Protein AF-A0A9D0TJ23-F1 (afdb_monomer_lite)

Radius of gyration: 11.6 Å; chains: 1; bounding box: 32×18×21 Å

pLDDT: mean 87.3, std 6.9, range [64.69, 94.12]

Sequence (53 aa):
MRCYVYRSPRKKETYLFLSRRDDFSDLPAALLEVFGEPQFSFAFDLSSERSLV

Se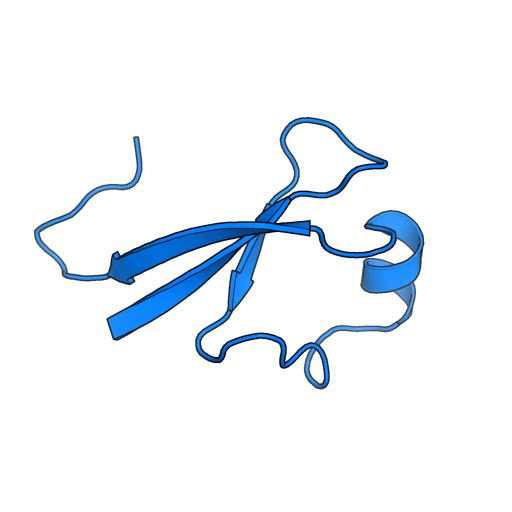condary structure (DSSP, 8-state):
-EEEEEE-SSSTT-EEEESSTT--TTS-HHHHHHH-SPEEEEEEE--TT----

Foldseek 3Di:
DKWWWWQAPQDPPDIDIDPDPPDCVPPDPVVCVNRPDTHTDDMDDDDPVDDDD

Structure (mmCIF, N/CA/C/O backbone):
data_AF-A0A9D0TJ23-F1
#
_entry.id   AF-A0A9D0TJ23-F1
#
loop_
_atom_site.group_PDB
_atom_site.id
_atom_site.type_symbol
_atom_site.label_atom_id
_atom_site.label_alt_id
_atom_site.label_comp_id
_atom_site.label_asym_id
_atom_site.label_entity_id
_atom_site.label_seq_id
_atom_site.pdbx_PDB_ins_code
_atom_site.Cartn_x
_atom_site.Cartn_y
_atom_site.Cartn_z
_atom_site.occupancy
_atom_site.B_iso_or_equiv
_atom_site.auth_seq_id
_atom_site.auth_comp_id
_atom_site.auth_asym_id
_atom_site.auth_atom_id
_atom_site.pdbx_PDB_model_num
ATOM 1 N N . MET A 1 1 ? 9.871 -3.356 -11.825 1.00 83.25 1 MET A N 1
ATOM 2 C CA . MET A 1 1 ? 8.455 -3.809 -11.773 1.00 83.25 1 MET A CA 1
ATOM 3 C C . MET A 1 1 ? 7.596 -2.629 -11.368 1.00 83.25 1 MET A C 1
ATOM 5 O O . MET A 1 1 ? 7.882 -2.010 -10.352 1.00 83.25 1 MET A O 1
ATOM 9 N N . ARG A 1 2 ? 6.551 -2.296 -12.132 1.00 86.62 2 ARG A N 1
ATOM 10 C CA . ARG A 1 2 ? 5.727 -1.116 -11.841 1.00 86.62 2 ARG A CA 1
ATOM 11 C C . ARG A 1 2 ? 4.879 -1.342 -10.585 1.00 86.62 2 ARG A C 1
ATOM 13 O O . ARG A 1 2 ? 4.095 -2.283 -10.537 1.00 86.62 2 ARG A O 1
ATOM 20 N N . CYS A 1 3 ? 5.044 -0.476 -9.593 1.00 91.31 3 CYS A N 1
ATOM 21 C CA . CYS A 1 3 ? 4.327 -0.505 -8.324 1.00 91.31 3 CYS A CA 1
ATOM 22 C C . CYS A 1 3 ? 3.509 0.775 -8.149 1.00 91.31 3 CYS A C 1
ATOM 24 O O . CYS A 1 3 ? 3.9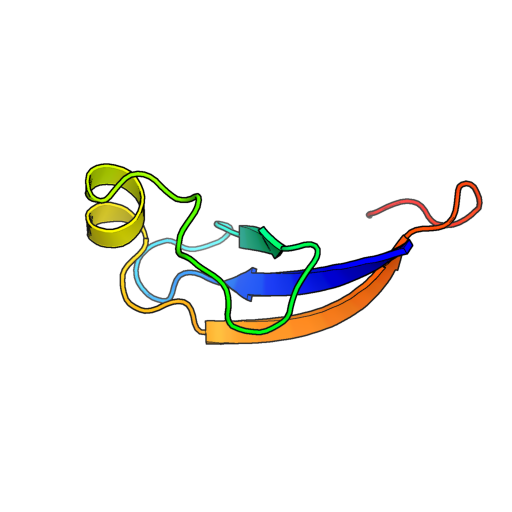85 1.877 -8.425 1.00 91.31 3 CYS A O 1
ATOM 26 N N . TYR A 1 4 ? 2.285 0.621 -7.660 1.00 93.31 4 TYR A N 1
ATOM 27 C CA . TYR A 1 4 ? 1.339 1.693 -7.380 1.00 93.31 4 TYR A CA 1
ATOM 28 C C . TYR A 1 4 ? 1.086 1.738 -5.878 1.00 93.31 4 TYR A C 1
ATOM 30 O O . TYR A 1 4 ? 0.710 0.730 -5.283 1.00 93.31 4 TYR A O 1
ATOM 38 N N . VAL A 1 5 ? 1.316 2.895 -5.262 1.00 92.69 5 VAL A N 1
ATOM 39 C CA . VAL A 1 5 ? 1.200 3.080 -3.816 1.00 92.69 5 VAL A CA 1
ATOM 40 C C . VAL A 1 5 ? -0.065 3.854 -3.496 1.00 92.69 5 VAL A C 1
ATOM 42 O O . VAL A 1 5 ? -0.280 4.951 -4.015 1.00 92.69 5 VAL A O 1
ATOM 45 N N . TYR A 1 6 ? -0.864 3.310 -2.588 1.00 94.12 6 TYR A N 1
ATOM 46 C CA . TYR A 1 6 ? -2.068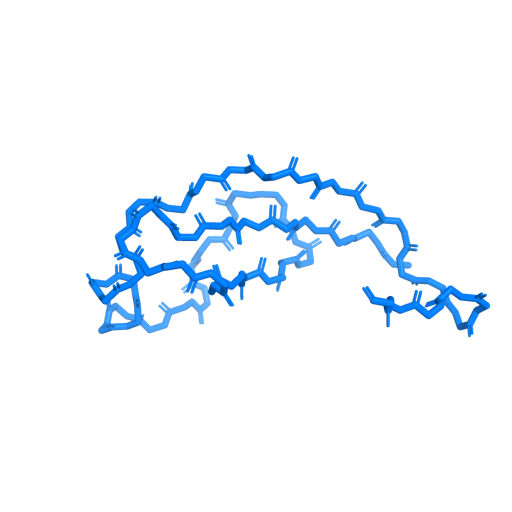 3.937 -2.059 1.00 94.12 6 TYR A CA 1
ATOM 47 C C . TYR A 1 6 ? -1.892 4.189 -0.571 1.00 94.12 6 TYR A C 1
ATOM 49 O O . TYR A 1 6 ? -1.305 3.371 0.130 1.00 94.12 6 TYR A O 1
ATOM 57 N N . ARG A 1 7 ? -2.403 5.312 -0.078 1.00 93.81 7 ARG A N 1
ATOM 58 C CA . ARG A 1 7 ? -2.400 5.659 1.345 1.00 93.81 7 ARG A CA 1
ATOM 59 C C . ARG A 1 7 ? -3.805 5.551 1.918 1.00 93.81 7 ARG A C 1
ATOM 61 O O . ARG A 1 7 ? -4.783 5.867 1.237 1.00 93.81 7 ARG A O 1
ATOM 68 N N . SER A 1 8 ? -3.894 5.145 3.179 1.00 93.19 8 SER A N 1
ATOM 69 C CA . SER A 1 8 ? -5.158 5.168 3.906 1.00 93.19 8 SER A CA 1
ATOM 70 C C . SER A 1 8 ? -5.472 6.599 4.361 1.00 93.19 8 SER A C 1
ATOM 72 O O . SER A 1 8 ? -4.622 7.248 4.976 1.00 93.19 8 SER A O 1
ATOM 74 N N . PRO A 1 9 ? -6.691 7.111 4.121 1.00 88.81 9 PRO A N 1
ATOM 75 C CA . PRO A 1 9 ? -7.146 8.352 4.741 1.00 88.81 9 PRO A CA 1
ATOM 76 C C . PRO A 1 9 ? -7.547 8.156 6.213 1.00 88.81 9 PRO A C 1
ATOM 78 O O . PRO A 1 9 ? -7.635 9.132 6.954 1.00 88.81 9 PRO A O 1
ATOM 81 N N . ARG A 1 10 ? -7.800 6.911 6.645 1.00 88.69 10 ARG A N 1
ATOM 82 C CA . ARG A 1 10 ? -8.260 6.573 8.003 1.00 88.69 10 ARG A CA 1
ATOM 83 C C . ARG A 1 10 ? -7.109 6.340 8.975 1.00 88.69 10 ARG A C 1
ATOM 85 O O . ARG A 1 10 ? -7.200 6.736 10.134 1.00 88.69 10 ARG A O 1
ATOM 92 N N . LYS A 1 11 ? -6.027 5.710 8.512 1.00 84.81 11 LYS A N 1
ATOM 93 C CA . LYS A 1 11 ? -4.818 5.469 9.301 1.00 84.81 11 LYS A CA 1
ATOM 94 C C . LYS A 1 11 ? -3.623 6.172 8.682 1.00 84.81 11 LYS A C 1
ATOM 96 O O . LYS A 1 11 ? -3.253 5.917 7.538 1.00 84.81 11 LYS A O 1
ATOM 101 N N . LYS A 1 12 ? -2.979 7.019 9.485 1.00 85.56 12 LYS A N 1
ATOM 102 C CA . LYS A 1 12 ? -1.678 7.588 9.136 1.00 85.56 12 LYS A CA 1
ATOM 103 C C . LYS A 1 12 ? -0.653 6.464 8.956 1.00 85.56 12 LYS A C 1
ATOM 105 O O . LYS A 1 12 ? -0.781 5.400 9.559 1.00 85.56 12 LYS A O 1
ATOM 110 N N . GLU A 1 13 ? 0.319 6.710 8.081 1.00 85.25 13 GLU A N 1
ATOM 111 C CA . GLU A 1 13 ? 1.467 5.819 7.837 1.00 85.25 13 GLU A CA 1
ATOM 112 C C . GLU A 1 13 ? 1.098 4.406 7.352 1.00 85.25 13 GLU A C 1
ATOM 114 O O . GLU A 1 13 ? 1.890 3.475 7.445 1.00 85.25 13 GLU A O 1
ATOM 119 N N . THR A 1 14 ? -0.108 4.231 6.806 1.00 90.88 14 THR A N 1
ATOM 120 C CA . THR A 1 14 ? -0.583 2.946 6.288 1.00 90.88 14 THR A CA 1
ATOM 121 C C . THR A 1 14 ? -0.679 3.006 4.767 1.00 90.88 14 THR A C 1
ATOM 123 O O . THR A 1 14 ? -1.420 3.828 4.217 1.00 90.88 14 THR A O 1
ATOM 126 N N . TYR A 1 15 ? 0.077 2.132 4.095 1.00 91.62 15 TYR A N 1
ATOM 1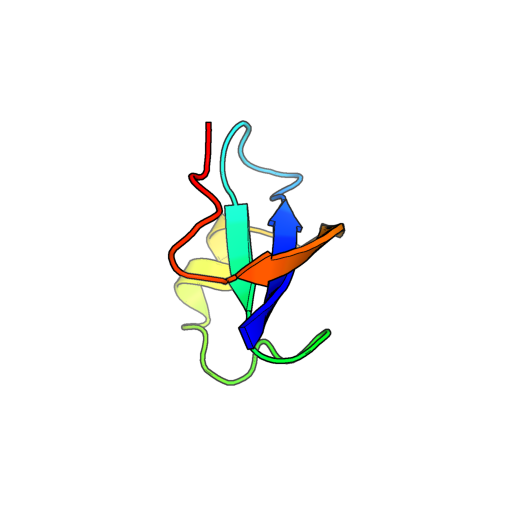27 C CA . TYR A 1 15 ? 0.234 2.124 2.641 1.00 91.62 15 TYR A CA 1
ATOM 128 C C . TYR A 1 15 ? -0.034 0.742 2.041 1.00 91.62 15 TYR A C 1
ATOM 130 O O . TYR A 1 15 ? 0.327 -0.276 2.627 1.00 91.62 15 TYR A O 1
ATOM 138 N N . LEU A 1 16 ? -0.636 0.719 0.853 1.00 92.00 16 LEU A N 1
ATOM 139 C CA . LEU A 1 16 ? -0.811 -0.471 0.023 1.00 92.00 16 LEU A CA 1
ATOM 140 C C . LEU A 1 16 ? 0.031 -0.350 -1.235 1.00 92.00 16 LEU A C 1
ATOM 142 O O . LEU A 1 16 ? 0.014 0.689 -1.891 1.00 92.00 16 LEU A O 1
ATOM 146 N N . PHE A 1 17 ? 0.728 -1.428 -1.576 1.00 91.75 17 PHE A N 1
ATOM 147 C CA . PHE A 1 17 ? 1.554 -1.529 -2.771 1.00 91.75 17 PHE A CA 1
ATOM 148 C C . PHE A 1 17 ? 0.908 -2.531 -3.717 1.00 91.75 17 PHE A C 1
ATOM 150 O O . PHE A 1 17 ? 0.795 -3.710 -3.392 1.00 91.75 17 PHE A O 1
ATOM 157 N N . LEU A 1 18 ? 0.486 -2.057 -4.882 1.00 91.31 18 LEU A N 1
ATOM 158 C CA . LEU A 1 18 ? -0.162 -2.869 -5.900 1.00 91.31 18 LEU A CA 1
ATOM 159 C C . LEU A 1 18 ? 0.724 -2.985 -7.136 1.00 91.31 18 LEU A C 1
ATOM 161 O O . LEU A 1 18 ? 1.387 -2.031 -7.544 1.00 91.31 18 LEU A O 1
ATOM 165 N N . SER A 1 19 ? 0.721 -4.162 -7.753 1.00 90.06 19 SER A N 1
ATOM 166 C CA . SER A 1 19 ? 1.377 -4.420 -9.041 1.00 90.06 19 SER A CA 1
ATOM 167 C C . SER A 1 19 ? 0.578 -3.864 -10.225 1.00 90.06 19 SER A C 1
ATOM 169 O O . SER A 1 19 ? 1.129 -3.619 -11.299 1.00 90.06 19 SER A O 1
ATOM 171 N N . ARG A 1 20 ? -0.725 -3.640 -10.025 1.00 89.81 20 ARG A N 1
ATOM 172 C CA . ARG A 1 20 ? -1.654 -3.061 -10.994 1.00 89.81 20 ARG A CA 1
ATOM 173 C C . ARG A 1 20 ? -2.324 -1.833 -10.405 1.00 89.81 20 ARG A C 1
ATOM 175 O O . ARG A 1 20 ? -2.541 -1.735 -9.201 1.00 89.81 20 ARG A O 1
ATOM 182 N N . ARG A 1 21 ? -2.643 -0.884 -11.276 1.00 89.81 21 ARG A N 1
ATOM 183 C CA . ARG A 1 21 ? -3.327 0.339 -10.881 1.00 89.81 21 ARG A CA 1
ATOM 184 C C . ARG A 1 21 ? -4.801 0.036 -10.612 1.00 89.81 21 ARG A C 1
ATOM 186 O O . ARG A 1 21 ? -5.450 -0.555 -11.466 1.00 89.81 21 ARG A O 1
ATOM 193 N N . ASP A 1 22 ? -5.289 0.486 -9.463 1.00 88.19 22 ASP A N 1
ATOM 194 C CA . ASP A 1 22 ? -6.699 0.467 -9.052 1.00 88.19 22 ASP A CA 1
ATOM 195 C C . ASP A 1 22 ? -7.319 -0.948 -8.965 1.00 88.19 22 ASP A C 1
ATOM 197 O O . ASP A 1 22 ? -8.538 -1.096 -8.944 1.00 88.19 22 ASP A O 1
ATOM 201 N N . ASP A 1 23 ? -6.484 -1.992 -8.878 1.00 89.75 23 ASP A N 1
ATOM 202 C CA . ASP A 1 23 ? -6.918 -3.386 -8.729 1.00 89.75 23 ASP A CA 1
ATOM 203 C C . ASP A 1 23 ? -6.812 -3.821 -7.260 1.00 89.75 23 ASP A C 1
ATOM 205 O O . ASP A 1 23 ? -5.743 -4.186 -6.770 1.00 89.75 23 ASP A O 1
ATOM 209 N N . PHE A 1 24 ? -7.935 -3.745 -6.545 1.00 88.75 24 PHE A N 1
ATOM 210 C CA . PHE A 1 24 ? -8.051 -4.138 -5.134 1.00 88.75 24 PHE A CA 1
ATOM 211 C C . PHE A 1 24 ? -8.693 -5.522 -4.958 1.00 88.75 24 PHE A C 1
ATOM 213 O O . PHE A 1 24 ? -9.020 -5.905 -3.837 1.00 88.75 24 PHE A O 1
ATOM 220 N N . SER A 1 25 ? -8.887 -6.262 -6.053 1.00 87.88 25 SER A N 1
ATOM 221 C CA . SER A 1 25 ? -9.633 -7.527 -6.083 1.00 87.88 25 SER A CA 1
ATOM 222 C C . SER A 1 25 ? -8.995 -8.619 -5.219 1.00 87.88 25 SER A C 1
ATOM 224 O O . SER A 1 25 ? -9.697 -9.444 -4.643 1.00 87.88 25 SER A O 1
ATOM 226 N N . ASP A 1 26 ? -7.667 -8.586 -5.092 1.00 86.75 26 ASP A N 1
ATOM 227 C CA . ASP A 1 26 ? -6.888 -9.539 -4.296 1.00 86.75 26 ASP A CA 1
ATOM 228 C C . ASP A 1 26 ? -6.839 -9.181 -2.796 1.00 86.75 26 ASP A C 1
ATOM 230 O O . ASP A 1 26 ? -6.228 -9.900 -2.000 1.00 86.75 26 ASP A O 1
ATOM 234 N N . LEU A 1 27 ? -7.452 -8.065 -2.378 1.00 87.12 27 LEU A N 1
ATOM 235 C CA . LEU A 1 27 ? -7.430 -7.625 -0.985 1.00 87.12 27 LEU A CA 1
ATOM 236 C C . LEU A 1 27 ? -8.624 -8.183 -0.198 1.00 87.12 27 LEU A C 1
ATOM 238 O O . LEU A 1 27 ? -9.769 -8.075 -0.639 1.00 87.12 27 LEU A O 1
ATOM 242 N N . PRO A 1 28 ? -8.403 -8.704 1.023 1.00 91.56 28 PRO A N 1
ATOM 243 C CA . PRO A 1 28 ? -9.496 -9.088 1.905 1.00 91.56 28 PRO A CA 1
ATOM 244 C C . PRO A 1 28 ? -10.415 -7.901 2.217 1.00 91.56 28 PRO A C 1
ATOM 246 O O . PRO A 1 28 ? -9.939 -6.817 2.565 1.00 91.56 28 PRO A O 1
ATOM 249 N N . ALA A 1 29 ? -11.731 -8.126 2.198 1.00 88.31 29 ALA A N 1
ATOM 250 C CA . ALA A 1 29 ? -12.722 -7.087 2.495 1.00 88.31 29 ALA A CA 1
ATOM 251 C C . ALA A 1 29 ? -12.487 -6.420 3.864 1.00 88.31 29 ALA A C 1
ATOM 253 O O . ALA A 1 29 ? -12.502 -5.197 3.962 1.00 88.31 29 ALA A O 1
ATOM 254 N N . ALA A 1 30 ? -12.146 -7.206 4.891 1.00 90.38 30 ALA A N 1
ATOM 255 C CA . ALA A 1 30 ? -11.839 -6.692 6.228 1.00 90.38 30 ALA A CA 1
ATOM 256 C C . ALA A 1 30 ? -10.655 -5.705 6.237 1.00 90.38 30 ALA A C 1
ATOM 258 O O . ALA A 1 30 ? -10.629 -4.757 7.022 1.00 90.38 30 ALA A O 1
ATOM 259 N N . LEU A 1 31 ? -9.670 -5.896 5.351 1.00 88.69 31 LEU A N 1
ATOM 260 C CA . LEU A 1 31 ? -8.550 -4.970 5.223 1.00 88.69 31 LEU A CA 1
ATOM 261 C C . LEU A 1 31 ? -9.004 -3.660 4.573 1.00 88.69 31 LEU A C 1
ATOM 263 O O . LEU A 1 31 ? -8.645 -2.598 5.075 1.00 88.69 31 LEU A O 1
ATOM 267 N N . LEU A 1 32 ? -9.827 -3.720 3.523 1.00 88.25 32 LEU A N 1
ATOM 268 C CA . LEU A 1 32 ? -10.409 -2.528 2.895 1.00 88.25 32 LEU A CA 1
ATOM 269 C C . LEU A 1 32 ? -11.303 -1.741 3.864 1.00 88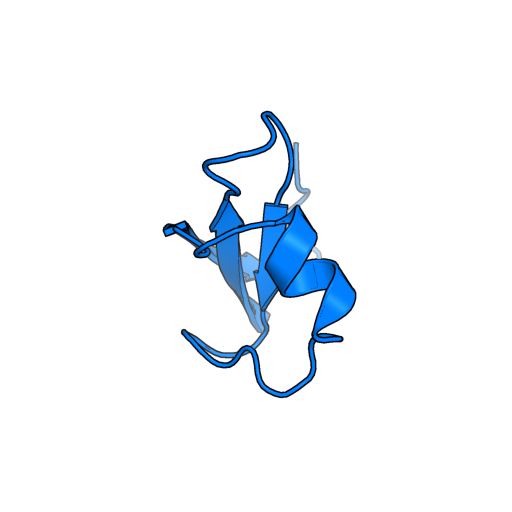.25 32 LEU A C 1
ATOM 271 O O . LEU A 1 32 ? -11.260 -0.513 3.870 1.00 88.25 32 LEU A O 1
ATOM 275 N N . GLU A 1 33 ? -12.049 -2.409 4.744 1.00 89.25 33 GLU A N 1
ATOM 276 C CA . GLU A 1 33 ? -12.857 -1.735 5.769 1.00 89.25 33 GLU A CA 1
ATOM 277 C C . GLU A 1 33 ? -11.999 -0.926 6.752 1.00 89.25 33 GLU A C 1
ATOM 279 O O . GLU A 1 33 ? -12.309 0.232 7.061 1.00 89.25 33 GLU A O 1
ATOM 284 N N . VAL A 1 34 ? -10.887 -1.502 7.216 1.00 88.69 34 VAL A N 1
ATOM 285 C CA . VAL A 1 34 ? -9.951 -0.810 8.116 1.00 88.69 34 VAL A CA 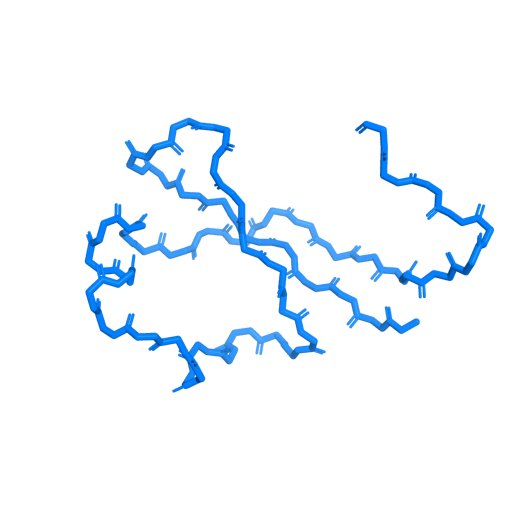1
ATOM 286 C C . VAL A 1 34 ? -9.166 0.272 7.370 1.00 88.69 34 VAL A C 1
ATOM 288 O O . VAL A 1 34 ? -8.923 1.350 7.917 1.00 88.69 34 VAL A O 1
ATOM 291 N N . PHE A 1 35 ? -8.782 0.010 6.120 1.00 90.19 35 PHE A N 1
ATOM 292 C CA . PHE A 1 35 ? -8.012 0.934 5.289 1.00 90.19 35 PHE A CA 1
ATOM 293 C C . PHE A 1 35 ? -8.855 2.131 4.822 1.00 90.19 35 PHE A C 1
ATOM 295 O O . PHE A 1 35 ? -8.331 3.237 4.679 1.00 90.19 35 PHE A O 1
ATOM 302 N N . GLY A 1 36 ? -10.164 1.949 4.652 1.00 88.88 36 GLY A N 1
ATOM 303 C CA . GLY A 1 36 ? -11.035 2.914 3.992 1.00 88.88 36 GLY A CA 1
ATOM 304 C C . GLY A 1 36 ? -10.781 2.969 2.487 1.00 88.88 36 GLY A C 1
ATOM 305 O O . GLY A 1 36 ? -10.159 2.079 1.914 1.00 88.88 36 GLY A O 1
ATOM 306 N N . GLU A 1 37 ? -11.254 4.035 1.845 1.00 90.25 37 GLU A N 1
ATOM 307 C CA . GLU A 1 37 ? -11.071 4.228 0.406 1.00 90.25 37 GLU A CA 1
ATOM 308 C C . GLU A 1 37 ? -9.598 4.543 0.088 1.00 90.25 37 GLU A C 1
ATOM 310 O O . GLU A 1 37 ? -9.084 5.573 0.546 1.00 90.25 37 GLU A O 1
ATOM 315 N N . PRO A 1 38 ? -8.883 3.670 -0.648 1.00 92.44 38 PRO A N 1
ATOM 316 C CA . PRO A 1 38 ? -7.466 3.865 -0.907 1.00 92.44 38 PRO A CA 1
ATOM 317 C C . PRO A 1 38 ? -7.228 5.088 -1.789 1.00 92.44 38 PRO A C 1
ATOM 319 O O . PRO A 1 38 ? -7.745 5.179 -2.899 1.00 92.44 38 PRO A O 1
ATOM 322 N N . GLN A 1 39 ? -6.393 6.020 -1.330 1.00 91.88 39 GLN A N 1
ATOM 323 C CA . GLN A 1 39 ? -6.046 7.202 -2.116 1.00 91.88 39 GLN A CA 1
ATOM 324 C C . GLN A 1 39 ? -4.706 6.997 -2.802 1.00 91.88 39 GLN A C 1
ATOM 326 O O . GLN A 1 39 ? -3.707 6.722 -2.136 1.00 91.88 39 GLN A O 1
ATOM 331 N N . PHE A 1 40 ? -4.670 7.155 -4.124 1.00 92.88 40 PHE A N 1
ATOM 332 C CA . PHE A 1 40 ? -3.422 7.064 -4.872 1.00 92.88 40 PHE A CA 1
ATOM 333 C C . PHE A 1 40 ? -2.412 8.096 -4.353 1.00 92.88 40 PHE A C 1
ATOM 335 O O . PHE A 1 40 ? -2.731 9.277 -4.210 1.00 92.88 40 PHE A O 1
ATOM 342 N N . SER A 1 41 ? -1.203 7.631 -4.054 1.00 92.25 41 SER A N 1
ATOM 343 C CA . SER A 1 41 ? -0.111 8.459 -3.549 1.00 92.25 41 SER A CA 1
ATOM 344 C C . SER A 1 41 ? 0.901 8.715 -4.663 1.00 92.25 41 SER A C 1
ATOM 346 O O . SER A 1 41 ? 1.053 9.840 -5.133 1.00 92.25 41 SER A O 1
ATOM 348 N N . PHE A 1 42 ? 1.560 7.659 -5.138 1.00 91.62 42 PHE A N 1
ATOM 349 C CA . PHE A 1 42 ? 2.523 7.724 -6.233 1.00 91.62 42 PHE A CA 1
ATOM 350 C C . PHE A 1 42 ? 2.751 6.333 -6.827 1.00 91.62 42 PHE A C 1
ATOM 352 O O . PHE A 1 42 ? 2.362 5.317 -6.255 1.00 91.62 42 PHE A O 1
ATOM 359 N N . ALA A 1 43 ? 3.399 6.281 -7.988 1.00 91.62 43 ALA A N 1
ATOM 360 C CA . ALA A 1 43 ? 3.828 5.039 -8.614 1.00 91.62 43 ALA A CA 1
ATOM 361 C C . ALA A 1 43 ? 5.318 5.110 -8.933 1.00 91.62 43 ALA A C 1
ATOM 363 O O . ALA A 1 43 ? 5.848 6.182 -9.232 1.00 91.62 43 ALA A O 1
ATOM 364 N N . PHE A 1 44 ? 5.992 3.970 -8.887 1.00 89.06 44 PHE A N 1
ATOM 365 C CA . PHE A 1 44 ? 7.414 3.876 -9.184 1.00 89.06 44 PHE A CA 1
ATOM 366 C C . PHE A 1 44 ? 7.754 2.523 -9.803 1.00 89.06 44 PHE A C 1
ATOM 368 O O . PHE A 1 44 ? 6.959 1.586 -9.739 1.00 89.06 44 PHE A O 1
ATOM 375 N N . ASP A 1 45 ? 8.929 2.422 -10.425 1.00 88.12 45 ASP A N 1
ATOM 376 C CA . ASP A 1 45 ? 9.471 1.122 -10.805 1.00 88.12 45 ASP A CA 1
ATOM 377 C C . ASP A 1 45 ? 10.324 0.567 -9.660 1.00 88.12 45 ASP A C 1
ATOM 379 O O . ASP A 1 45 ? 11.297 1.190 -9.230 1.00 88.12 45 ASP A O 1
ATOM 383 N N . LEU A 1 46 ? 9.901 -0.576 -9.128 1.00 81.44 46 LEU A N 1
ATOM 384 C CA . LEU A 1 46 ? 10.633 -1.370 -8.157 1.00 81.44 46 LEU A CA 1
ATOM 385 C C . LEU A 1 46 ? 11.728 -2.145 -8.900 1.00 81.44 46 LEU A C 1
ATOM 387 O O . LEU A 1 46 ? 11.450 -3.167 -9.538 1.00 81.44 46 LEU A O 1
ATOM 391 N N . SER A 1 47 ? 12.954 -1.634 -8.835 1.00 82.56 47 SER A N 1
ATOM 392 C CA . SER A 1 47 ? 14.176 -2.300 -9.286 1.00 82.56 47 SER A CA 1
ATOM 393 C C . SER A 1 47 ? 15.076 -2.599 -8.085 1.00 82.56 47 SER A C 1
ATOM 395 O O . SER A 1 47 ? 14.984 -1.937 -7.052 1.00 82.56 47 SER A O 1
ATOM 397 N N . SER A 1 48 ? 15.960 -3.592 -8.208 1.00 77.06 48 SER A N 1
ATOM 398 C CA . SER A 1 48 ? 16.892 -4.007 -7.143 1.00 77.06 48 SER A CA 1
ATOM 399 C C . SER A 1 48 ? 17.824 -2.885 -6.668 1.00 77.06 48 SER A C 1
ATOM 401 O O . SER A 1 48 ? 18.358 -2.945 -5.568 1.00 77.06 48 SER A O 1
ATOM 403 N N . GLU A 1 49 ? 18.006 -1.860 -7.497 1.00 77.38 49 GLU A N 1
ATOM 404 C CA . GLU A 1 49 ? 18.854 -0.695 -7.244 1.00 77.38 49 GLU A CA 1
ATOM 405 C C . GLU A 1 49 ? 18.130 0.414 -6.462 1.00 77.38 49 GLU A C 1
ATOM 407 O O . GLU A 1 49 ? 18.737 1.426 -6.115 1.00 77.38 49 GLU A O 1
ATOM 412 N N . ARG A 1 50 ? 16.828 0.252 -6.185 1.00 70.12 50 ARG A N 1
ATOM 413 C CA . ARG A 1 50 ? 15.995 1.273 -5.545 1.00 70.12 50 ARG A CA 1
ATOM 414 C C . ARG A 1 50 ? 15.485 0.786 -4.191 1.00 70.12 50 ARG A C 1
ATOM 416 O O . ARG A 1 50 ? 14.560 -0.020 -4.116 1.00 70.12 50 ARG A O 1
ATOM 423 N N . SER A 1 51 ? 16.071 1.304 -3.115 1.00 64.69 51 SER A N 1
ATOM 424 C CA . SER A 1 51 ? 15.581 1.094 -1.752 1.00 64.69 51 SER A CA 1
ATOM 425 C C . SER A 1 51 ? 14.417 2.037 -1.437 1.00 64.69 51 SER A C 1
ATOM 427 O O . SER A 1 51 ? 14.436 3.220 -1.783 1.00 64.69 51 SER A O 1
ATOM 429 N N . LEU A 1 52 ? 13.390 1.504 -0.775 1.00 67.00 52 LEU A N 1
ATOM 430 C CA . LEU A 1 52 ? 12.386 2.319 -0.095 1.00 67.00 52 LEU A CA 1
ATOM 431 C C . LEU A 1 52 ? 13.039 2.862 1.184 1.00 67.00 52 LEU A C 1
ATOM 433 O O . LEU A 1 52 ? 13.479 2.070 2.017 1.00 67.00 52 LEU A O 1
ATOM 437 N N . VAL A 1 53 ? 13.162 4.187 1.278 1.00 65.19 53 VAL A N 1
ATOM 438 C CA . VAL A 1 53 ? 13.646 4.919 2.464 1.00 65.19 53 VAL A CA 1
ATOM 439 C C . VAL A 1 53 ? 12.486 5.407 3.310 1.00 65.19 53 VAL A C 1
ATOM 441 O O . VAL A 1 53 ? 11.462 5.812 2.713 1.00 65.19 53 VAL A O 1
#